Protein AF-A0A8T4XQJ6-F1 (afdb_monomer_lite)

Sequence (71 aa):
MGIAIAGLVWIIGTSVYSGSMEITIGFPELGSNTFLITLPEALWIGLAFIAFFSMAILGLKLDPTIGWTVL

Foldseek 3Di:
DLLVVLVCLLCCCQPPVAAWDWDWDDDPVVDIDIDIDGDHSVVSNVVSVVSSVVQLVCLCVVDVPCSVVSD

Radius of gyration: 17.81 Å; chains: 1; bounding box: 34×24×50 Å

Structure (mmCIF, N/CA/C/O backbone):
data_AF-A0A8T4XQJ6-F1
#
_entry.id   AF-A0A8T4XQJ6-F1
#
loop_
_atom_site.group_PDB
_atom_site.id
_atom_site.type_symbol
_atom_site.label_atom_id
_atom_site.label_alt_id
_atom_site.label_comp_id
_atom_site.label_asym_id
_atom_site.label_entity_id
_atom_site.label_seq_id
_atom_site.pdbx_PDB_ins_code
_atom_site.Cartn_x
_atom_site.Cartn_y
_atom_site.Cartn_z
_atom_site.occupancy
_atom_site.B_iso_or_equiv
_atom_site.auth_seq_id
_atom_site.auth_comp_id
_atom_site.auth_asym_id
_atom_site.auth_atom_id
_atom_site.pdbx_PDB_model_num
ATOM 1 N N . MET A 1 1 ? -16.243 0.583 6.778 1.00 81.25 1 MET A N 1
ATOM 2 C CA . MET A 1 1 ? -15.938 1.079 5.408 1.00 81.25 1 MET A CA 1
ATOM 3 C C . MET A 1 1 ? -14.445 1.049 5.077 1.00 81.25 1 MET A C 1
ATOM 5 O O . MET A 1 1 ? -14.101 0.867 3.912 1.00 81.25 1 MET A O 1
ATOM 9 N N . GLY A 1 2 ? -13.559 1.204 6.058 1.00 84.94 2 GLY A N 1
ATOM 10 C CA . GLY A 1 2 ? -12.114 1.192 5.887 1.00 84.94 2 GLY A CA 1
ATOM 11 C C . GLY A 1 2 ? -11.577 -0.139 5.371 1.00 84.94 2 GLY A C 1
ATOM 12 O O . GLY A 1 2 ? -10.722 -0.126 4.494 1.00 84.94 2 GLY A O 1
ATOM 13 N N . ILE A 1 3 ? -12.134 -1.272 5.809 1.00 88.56 3 ILE A N 1
ATOM 14 C CA . ILE A 1 3 ? -11.840 -2.610 5.273 1.00 88.56 3 ILE A CA 1
ATOM 15 C C . ILE A 1 3 ? -12.184 -2.672 3.785 1.00 88.56 3 ILE A C 1
ATOM 17 O O . ILE A 1 3 ? -11.404 -3.197 3.000 1.00 88.56 3 ILE A O 1
ATOM 21 N N . ALA A 1 4 ? -13.330 -2.117 3.378 1.00 91.25 4 ALA A N 1
ATOM 22 C CA . ALA A 1 4 ? -13.747 -2.130 1.979 1.00 91.25 4 ALA A CA 1
ATOM 23 C C . ALA A 1 4 ? -12.801 -1.291 1.109 1.00 91.25 4 ALA A C 1
ATOM 25 O O . ALA A 1 4 ? -12.357 -1.751 0.063 1.00 91.25 4 ALA A O 1
ATOM 26 N N . ILE A 1 5 ? -12.435 -0.090 1.566 1.00 91.31 5 ILE A N 1
ATOM 27 C CA . ILE A 1 5 ? -11.490 0.782 0.857 1.00 91.31 5 ILE A CA 1
ATOM 28 C C . ILE A 1 5 ? -10.091 0.149 0.812 1.00 91.31 5 ILE A C 1
ATOM 30 O O . ILE A 1 5 ? -9.486 0.097 -0.254 1.00 91.31 5 ILE A O 1
ATOM 34 N N . ALA A 1 6 ? -9.586 -0.383 1.926 1.00 93.44 6 ALA A N 1
ATOM 35 C CA . ALA A 1 6 ? -8.293 -1.066 1.972 1.00 93.44 6 ALA A CA 1
ATOM 36 C C . ALA A 1 6 ? -8.275 -2.320 1.082 1.00 93.44 6 ALA A C 1
ATOM 38 O O . ALA A 1 6 ? -7.312 -2.548 0.352 1.00 93.44 6 ALA A O 1
ATOM 39 N N . GLY A 1 7 ? -9.364 -3.090 1.080 1.00 93.25 7 GLY A N 1
ATOM 40 C CA . GLY A 1 7 ? -9.555 -4.230 0.189 1.00 93.25 7 GLY A CA 1
ATOM 41 C C . GLY A 1 7 ? -9.548 -3.821 -1.282 1.00 93.25 7 GLY A C 1
ATOM 42 O O . GLY A 1 7 ? -8.871 -4.459 -2.081 1.00 93.25 7 GLY A O 1
ATOM 43 N N . LEU A 1 8 ? -10.220 -2.722 -1.641 1.00 95.44 8 LEU A N 1
ATOM 44 C CA . LEU A 1 8 ? -10.185 -2.177 -3.001 1.00 95.44 8 LEU A CA 1
ATOM 45 C C . LEU A 1 8 ? -8.776 -1.735 -3.405 1.00 95.44 8 LEU A C 1
ATOM 47 O O . LEU A 1 8 ? -8.343 -2.062 -4.506 1.00 95.44 8 LEU A O 1
ATOM 51 N N . VAL A 1 9 ? -8.043 -1.050 -2.521 1.00 95.00 9 VAL A N 1
ATOM 52 C CA . VAL A 1 9 ? -6.648 -0.650 -2.773 1.00 95.00 9 VAL A CA 1
ATOM 53 C C . VAL A 1 9 ? -5.776 -1.872 -3.052 1.00 95.00 9 VAL A C 1
ATOM 55 O O . VAL A 1 9 ? -5.008 -1.870 -4.012 1.00 95.00 9 VAL A O 1
ATOM 58 N N . TRP A 1 10 ? -5.916 -2.932 -2.255 1.00 95.62 10 TRP A N 1
ATOM 59 C CA . TRP A 1 10 ? -5.143 -4.153 -2.451 1.00 95.62 10 TRP A CA 1
ATOM 60 C C . TRP A 1 10 ? -5.523 -4.881 -3.747 1.00 95.62 10 TRP A C 1
ATOM 62 O O . TRP A 1 10 ? -4.641 -5.192 -4.549 1.00 95.62 10 TRP A O 1
ATOM 72 N N . ILE A 1 11 ? -6.818 -5.116 -3.980 1.00 96.12 11 ILE A N 1
ATOM 73 C CA . ILE A 1 11 ? -7.315 -5.856 -5.149 1.00 96.12 11 ILE A CA 1
ATOM 74 C C . ILE A 1 11 ? -6.960 -5.118 -6.435 1.00 96.12 11 ILE A C 1
ATOM 76 O O . ILE A 1 11 ? -6.383 -5.712 -7.340 1.00 96.12 11 ILE A O 1
ATOM 80 N N . ILE A 1 12 ? -7.271 -3.825 -6.529 1.00 95.31 12 ILE A N 1
ATOM 81 C CA . ILE A 1 12 ? -7.003 -3.040 -7.738 1.00 95.31 12 ILE A CA 1
ATOM 82 C C . ILE A 1 12 ? -5.493 -2.896 -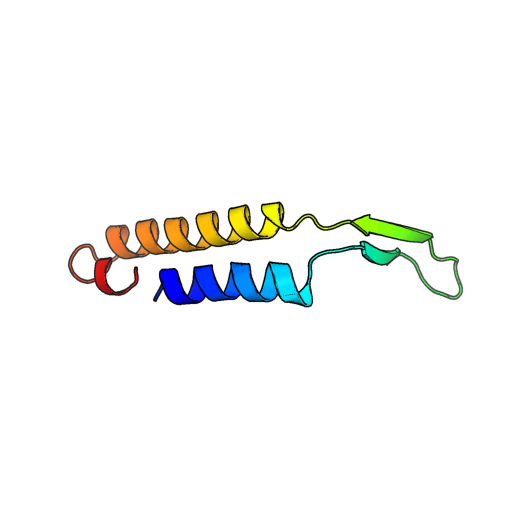7.940 1.00 95.31 12 ILE A C 1
ATOM 84 O O . ILE A 1 12 ? -5.004 -3.101 -9.047 1.00 95.31 12 ILE A O 1
ATOM 88 N N . GLY A 1 13 ? -4.747 -2.602 -6.873 1.00 93.62 13 GLY A N 1
ATOM 89 C CA . GLY A 1 13 ? -3.295 -2.485 -6.929 1.00 93.62 13 GLY A CA 1
ATOM 90 C C . GLY A 1 13 ? -2.635 -3.738 -7.504 1.00 93.62 13 GLY A C 1
ATOM 91 O O . GLY A 1 13 ? -1.894 -3.657 -8.478 1.00 93.62 13 GLY A O 1
ATOM 92 N N . THR A 1 14 ? -2.967 -4.906 -6.956 1.00 94.62 14 THR A N 1
ATOM 93 C CA . THR A 1 14 ? -2.367 -6.183 -7.380 1.00 94.62 14 THR A CA 1
ATOM 94 C C . THR A 1 14 ? -2.862 -6.678 -8.734 1.00 94.62 14 THR A C 1
ATOM 96 O O . THR A 1 14 ? -2.072 -7.208 -9.506 1.00 94.62 14 THR A O 1
ATOM 99 N N . SER A 1 15 ? -4.144 -6.503 -9.060 1.00 93.44 15 SER A N 1
ATOM 100 C CA . SER A 1 15 ? -4.701 -7.023 -10.319 1.00 93.44 15 SER A CA 1
ATOM 101 C C . SER A 1 15 ? -4.449 -6.126 -11.530 1.00 93.44 15 SER A C 1
ATOM 103 O O . SER A 1 15 ? -4.375 -6.633 -12.647 1.00 93.44 15 SER A O 1
ATOM 105 N N . VAL A 1 16 ? -4.333 -4.810 -11.328 1.00 92.81 16 VAL A N 1
ATOM 106 C CA . VAL A 1 16 ? -4.263 -3.832 -12.427 1.00 92.81 16 VAL A CA 1
ATOM 107 C C . VAL A 1 16 ? -2.905 -3.142 -12.502 1.00 92.81 16 VAL A C 1
ATOM 109 O O . VAL A 1 16 ? -2.438 -2.846 -13.599 1.00 92.81 16 VAL A O 1
ATOM 112 N N . TYR A 1 17 ? -2.270 -2.871 -11.361 1.00 90.94 17 TYR A N 1
ATOM 113 C CA . TYR A 1 17 ? -1.094 -1.997 -11.297 1.00 90.94 17 TYR A CA 1
ATOM 114 C C . TYR A 1 17 ? 0.206 -2.710 -10.900 1.00 90.94 17 TYR A C 1
ATOM 116 O O . TYR A 1 17 ? 1.252 -2.065 -10.832 1.00 90.94 17 TYR A O 1
ATOM 124 N N . SER A 1 18 ? 0.180 -4.018 -10.639 1.00 94.25 18 SER A N 1
ATOM 125 C CA . SER A 1 18 ? 1.390 -4.809 -10.400 1.00 94.25 18 SER A CA 1
ATOM 126 C C . SER A 1 18 ? 2.022 -5.306 -11.696 1.00 94.25 18 SER A C 1
ATOM 128 O O . SER A 1 18 ? 1.343 -5.573 -12.685 1.00 94.25 18 SER A O 1
ATOM 130 N N . GLY A 1 19 ? 3.344 -5.469 -11.663 1.00 92.44 19 GLY A N 1
ATOM 131 C CA . GLY A 1 19 ? 4.137 -5.915 -12.807 1.00 92.44 19 GLY A CA 1
ATOM 132 C C . GLY A 1 19 ? 5.032 -4.816 -13.370 1.00 92.44 19 GLY A C 1
ATOM 133 O O . GLY A 1 19 ? 5.355 -3.843 -12.687 1.00 92.44 19 GLY A O 1
ATOM 134 N N . SER A 1 20 ? 5.497 -5.016 -14.601 1.00 91.50 20 SER A N 1
ATOM 135 C CA . SER A 1 20 ? 6.403 -4.086 -15.272 1.00 91.50 20 SER A CA 1
ATOM 136 C C . SER A 1 20 ? 5.629 -2.939 -15.912 1.00 91.50 20 SER A C 1
ATOM 138 O O . SER A 1 20 ? 4.758 -3.156 -16.750 1.00 91.50 20 SER A O 1
ATOM 140 N N . MET A 1 21 ? 5.977 -1.718 -15.521 1.00 89.81 21 MET A N 1
ATOM 141 C CA . MET A 1 21 ? 5.474 -0.478 -16.091 1.00 89.81 21 MET A CA 1
ATOM 142 C C . MET A 1 21 ? 6.602 0.264 -16.807 1.00 89.81 21 MET A C 1
ATOM 144 O O . MET A 1 21 ? 7.733 0.334 -16.319 1.00 89.81 21 MET A O 1
ATOM 148 N N . GLU A 1 22 ? 6.276 0.854 -17.951 1.00 91.25 22 GLU A N 1
ATOM 149 C CA . GLU A 1 22 ? 7.176 1.752 -18.664 1.00 91.25 22 GLU A CA 1
ATOM 150 C C . GLU A 1 22 ? 6.831 3.198 -18.324 1.00 91.25 22 GLU A C 1
ATOM 152 O O . GLU A 1 22 ? 5.696 3.649 -18.490 1.00 91.25 22 GLU A O 1
ATOM 157 N N . ILE A 1 23 ? 7.824 3.937 -17.841 1.00 89.06 23 ILE A N 1
ATOM 158 C CA . ILE A 1 23 ? 7.723 5.367 -17.585 1.00 89.06 23 ILE A CA 1
ATOM 159 C C . ILE A 1 23 ? 8.597 6.075 -18.603 1.00 89.06 23 ILE A C 1
ATOM 161 O O . ILE A 1 23 ? 9.821 5.962 -18.570 1.00 89.06 23 ILE A O 1
ATOM 165 N N . THR A 1 24 ? 7.964 6.830 -19.493 1.00 90.62 24 THR A N 1
ATOM 166 C CA . THR A 1 24 ? 8.673 7.672 -20.456 1.00 90.62 24 THR A CA 1
ATOM 167 C C . THR A 1 24 ? 8.672 9.110 -19.958 1.00 90.62 24 THR A C 1
ATOM 169 O O . THR A 1 24 ? 7.614 9.700 -19.747 1.00 90.62 24 THR A O 1
ATOM 172 N N . ILE A 1 25 ? 9.864 9.668 -19.752 1.00 89.06 25 ILE A N 1
ATOM 173 C CA . ILE A 1 25 ? 10.068 11.047 -19.303 1.00 89.06 25 ILE A CA 1
ATOM 174 C C . ILE A 1 25 ? 10.796 11.808 -20.408 1.00 89.06 25 ILE A C 1
ATOM 176 O O . ILE A 1 25 ? 11.910 11.449 -20.795 1.00 89.06 25 ILE A O 1
ATOM 180 N N . GLY A 1 26 ? 10.170 12.873 -20.902 1.00 86.69 26 GLY A N 1
ATOM 181 C CA . GLY A 1 26 ? 10.720 13.753 -21.931 1.00 86.69 26 GLY A CA 1
ATOM 182 C C . GLY A 1 26 ? 9.687 14.118 -22.991 1.00 86.69 26 GLY A C 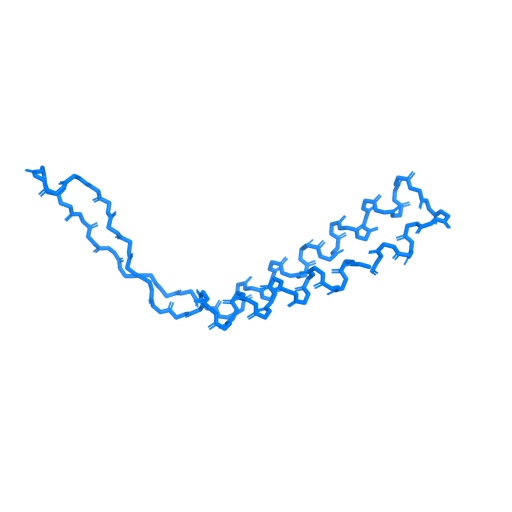1
ATOM 183 O O . GLY A 1 26 ? 8.562 13.619 -22.978 1.00 86.69 26 GLY A O 1
ATOM 184 N N . PHE A 1 27 ? 10.075 15.005 -23.906 1.00 82.12 27 PHE A N 1
ATOM 185 C CA . PHE A 1 27 ? 9.243 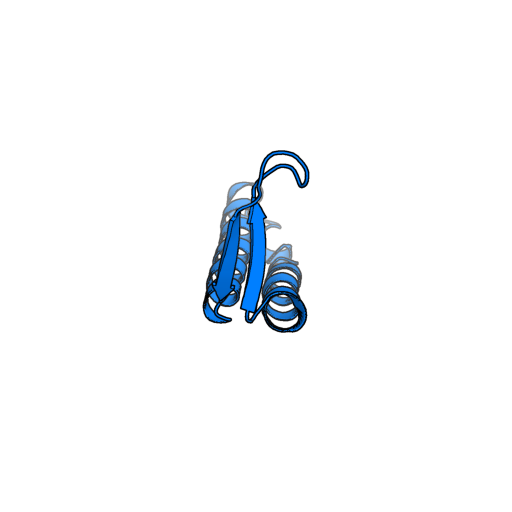15.373 -25.048 1.00 82.12 27 PHE A CA 1
ATOM 186 C C . PHE A 1 27 ? 9.662 14.542 -26.265 1.00 82.12 27 PHE A C 1
ATOM 188 O O . PHE A 1 27 ? 10.862 14.464 -26.532 1.00 82.12 27 PHE A O 1
ATOM 195 N N . PRO A 1 28 ? 8.716 13.971 -27.036 1.00 75.25 28 PRO A N 1
ATOM 196 C CA . PRO A 1 28 ? 9.036 13.110 -28.178 1.00 75.25 28 PRO A CA 1
ATOM 197 C C . PRO A 1 28 ? 10.017 13.736 -29.180 1.00 75.25 28 PRO A C 1
ATOM 199 O O . PRO A 1 28 ? 10.857 13.039 -29.736 1.00 75.25 28 PRO A O 1
ATOM 202 N N . GLU A 1 29 ? 9.951 15.057 -29.371 1.00 77.56 29 GLU A N 1
ATOM 203 C CA . GLU A 1 29 ? 10.788 15.786 -30.335 1.00 77.56 29 GLU A CA 1
ATOM 204 C C . GLU A 1 29 ? 12.149 16.245 -29.780 1.00 77.56 29 GLU A C 1
ATOM 206 O O . GLU A 1 29 ? 13.047 16.564 -30.553 1.00 77.56 29 GLU A O 1
ATOM 211 N N . LEU A 1 30 ? 12.329 16.269 -28.453 1.00 79.94 30 LEU A N 1
ATOM 212 C CA . LEU A 1 30 ? 13.568 16.719 -27.789 1.00 79.94 30 LEU A CA 1
ATOM 213 C C . LEU A 1 30 ? 14.387 15.555 -27.206 1.00 79.94 30 LEU A C 1
ATOM 215 O O . LEU A 1 30 ? 15.440 15.774 -26.608 1.00 79.94 30 LEU A O 1
ATOM 219 N N . GLY A 1 31 ? 13.901 14.325 -27.388 1.00 76.25 31 GLY A N 1
ATOM 220 C CA . GLY A 1 31 ? 14.424 13.116 -26.768 1.00 76.25 31 GLY A CA 1
ATOM 221 C C . GLY A 1 31 ? 13.643 12.737 -25.509 1.00 76.25 31 GLY A C 1
ATOM 222 O O . GLY A 1 31 ? 13.301 13.577 -24.672 1.00 76.25 31 GLY A O 1
ATOM 223 N N . SER A 1 32 ? 13.371 11.441 -25.368 1.00 88.12 32 SER A N 1
ATOM 224 C CA . SER A 1 32 ? 12.710 10.863 -24.201 1.00 88.12 32 SER A CA 1
ATOM 225 C C . SER A 1 32 ? 13.524 9.706 -23.640 1.00 88.12 32 SER A C 1
ATOM 227 O O . SER A 1 32 ? 14.039 8.886 -24.397 1.00 88.12 32 SER A O 1
ATOM 229 N N . ASN A 1 33 ? 13.593 9.615 -22.314 1.00 86.94 33 ASN A N 1
ATOM 230 C CA . ASN A 1 33 ? 14.150 8.462 -21.622 1.00 86.94 33 ASN A CA 1
ATOM 231 C C . ASN A 1 33 ? 13.011 7.561 -21.153 1.00 86.94 33 ASN A C 1
ATOM 233 O O . ASN A 1 33 ? 12.107 8.019 -20.451 1.00 86.94 33 ASN A O 1
ATOM 237 N N . THR A 1 34 ? 13.077 6.285 -21.520 1.00 89.19 34 THR A N 1
ATOM 238 C CA . THR A 1 34 ? 12.130 5.267 -21.068 1.00 89.19 34 THR A CA 1
ATOM 239 C C . THR A 1 34 ? 12.781 4.429 -19.979 1.00 89.19 34 THR A C 1
ATOM 241 O O . THR A 1 34 ? 13.855 3.859 -20.167 1.00 89.19 34 THR A O 1
ATOM 244 N N . PHE A 1 35 ? 12.126 4.368 -18.826 1.00 89.62 35 PHE A N 1
ATOM 245 C CA . PHE A 1 35 ? 12.523 3.565 -17.681 1.00 89.62 35 PHE A CA 1
ATOM 246 C C . PHE A 1 35 ? 11.524 2.436 -17.494 1.00 89.62 35 PHE A C 1
ATOM 248 O O . PHE A 1 35 ? 10.317 2.652 -17.579 1.00 89.62 35 PHE A O 1
ATOM 255 N N . LEU A 1 36 ? 12.027 1.247 -17.186 1.00 92.06 36 LEU A N 1
ATOM 256 C CA . LEU A 1 36 ? 11.196 0.107 -16.836 1.00 92.06 36 LEU A CA 1
ATOM 257 C C . LEU A 1 36 ? 11.249 -0.070 -15.321 1.00 92.06 36 LEU A C 1
ATOM 259 O O . LEU A 1 36 ? 12.319 -0.268 -14.744 1.00 92.06 36 LEU A O 1
ATOM 263 N N . ILE A 1 37 ? 10.096 0.056 -14.674 1.00 92.25 37 ILE A N 1
ATOM 264 C CA . ILE A 1 37 ? 9.946 -0.113 -13.230 1.00 92.25 37 ILE A CA 1
ATOM 265 C C . ILE A 1 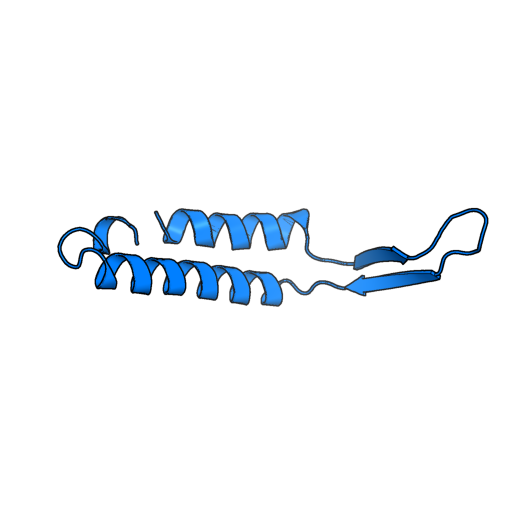37 ? 9.049 -1.318 -13.001 1.00 92.25 37 ILE A C 1
ATOM 267 O O . ILE A 1 37 ? 8.029 -1.469 -13.661 1.00 92.25 37 ILE A O 1
ATOM 271 N N . THR A 1 38 ? 9.408 -2.175 -12.055 1.00 92.38 38 THR A N 1
ATOM 272 C CA . THR A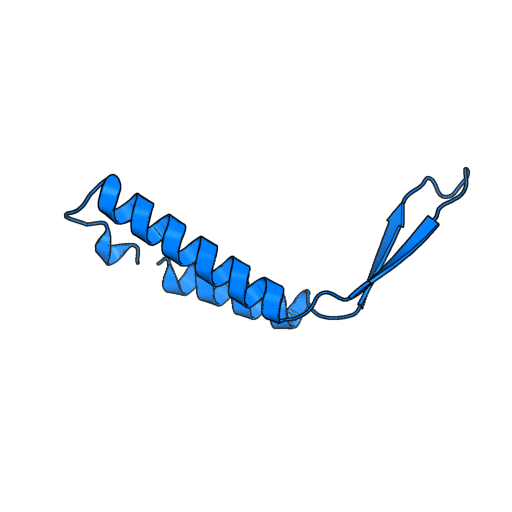 1 38 ? 8.542 -3.281 -11.646 1.00 92.38 38 THR A CA 1
ATOM 273 C C . THR A 1 38 ? 7.896 -2.932 -10.317 1.00 92.38 38 THR A C 1
ATOM 275 O O . THR A 1 38 ? 8.597 -2.705 -9.330 1.00 92.38 38 THR A O 1
ATOM 278 N N . LEU A 1 39 ? 6.565 -2.891 -10.288 1.00 93.56 39 LEU A N 1
ATOM 279 C CA . LEU A 1 39 ? 5.784 -2.653 -9.080 1.00 93.56 39 LEU A CA 1
ATOM 280 C C . LEU A 1 39 ? 5.452 -3.988 -8.398 1.00 93.56 39 LEU A C 1
ATOM 282 O O . LEU A 1 39 ? 4.646 -4.763 -8.928 1.00 93.56 39 LEU A O 1
ATOM 286 N N . PRO A 1 40 ? 6.055 -4.283 -7.229 1.00 94.06 40 PRO A N 1
ATOM 287 C CA . PRO A 1 40 ? 5.789 -5.519 -6.511 1.00 94.06 40 PRO A CA 1
ATOM 288 C C . PRO A 1 40 ? 4.417 -5.470 -5.836 1.00 94.06 40 PRO A C 1
ATOM 290 O O . PRO A 1 40 ? 4.014 -4.445 -5.292 1.00 94.06 40 PRO A O 1
ATOM 293 N N . GLU A 1 41 ? 3.730 -6.609 -5.779 1.00 92.56 41 GLU A N 1
ATOM 294 C CA . GLU A 1 41 ? 2.425 -6.734 -5.109 1.00 92.56 41 GLU A CA 1
ATOM 295 C C . GLU A 1 41 ? 2.454 -6.305 -3.633 1.00 92.56 41 GLU A C 1
ATOM 297 O O . GLU A 1 41 ? 1.491 -5.733 -3.119 1.00 92.56 41 GLU A O 1
ATOM 302 N N . ALA A 1 42 ? 3.591 -6.516 -2.961 1.00 92.94 42 ALA A N 1
ATOM 303 C CA . ALA A 1 42 ? 3.802 -6.131 -1.567 1.00 92.94 42 ALA A CA 1
ATOM 304 C C . ALA A 1 42 ? 3.613 -4.622 -1.312 1.00 92.94 42 ALA A C 1
ATOM 306 O O . ALA A 1 42 ? 3.219 -4.234 -0.210 1.00 92.94 42 ALA A O 1
ATOM 307 N N . LEU A 1 43 ? 3.843 -3.771 -2.320 1.00 95.19 43 LEU A N 1
ATOM 308 C CA . LEU A 1 43 ? 3.618 -2.328 -2.217 1.00 95.19 43 LEU A CA 1
ATOM 309 C C . LEU A 1 43 ? 2.141 -2.016 -1.928 1.00 95.19 43 LEU A C 1
ATOM 311 O O . LEU A 1 43 ? 1.836 -1.195 -1.063 1.00 95.19 43 LEU A O 1
ATOM 315 N N . TRP A 1 44 ? 1.221 -2.722 -2.584 1.00 95.62 44 TRP A N 1
ATOM 316 C CA . TRP A 1 44 ? -0.219 -2.518 -2.417 1.00 95.62 44 TRP A CA 1
ATOM 317 C C . TRP A 1 44 ? -0.728 -3.016 -1.072 1.00 95.62 44 TRP A C 1
ATOM 319 O O . TRP A 1 44 ? -1.606 -2.386 -0.486 1.00 95.62 44 TRP A O 1
ATOM 329 N N . ILE A 1 45 ? -0.141 -4.094 -0.546 1.00 93.75 45 ILE A N 1
ATOM 330 C CA . ILE A 1 45 ? -0.427 -4.577 0.812 1.00 93.75 45 ILE A CA 1
ATOM 331 C C . ILE A 1 45 ? -0.061 -3.493 1.832 1.00 93.75 45 ILE A C 1
ATOM 333 O O . ILE A 1 45 ? -0.862 -3.172 2.711 1.00 93.75 45 ILE A O 1
ATOM 337 N N . GLY A 1 46 ? 1.118 -2.881 1.682 1.00 95.06 46 GLY A N 1
ATOM 338 C CA . GLY A 1 46 ? 1.549 -1.771 2.530 1.00 95.06 46 GLY A CA 1
ATOM 339 C C . GLY A 1 46 ? 0.593 -0.577 2.462 1.00 95.06 46 GLY A C 1
ATOM 340 O O . GLY A 1 46 ? 0.169 -0.065 3.498 1.00 95.06 46 GLY A O 1
ATOM 341 N N . LEU A 1 47 ? 0.192 -0.165 1.256 1.00 95.19 47 LEU A N 1
ATOM 342 C CA . LEU A 1 47 ? -0.745 0.946 1.062 1.00 95.19 47 LEU A CA 1
ATOM 343 C C . LEU A 1 47 ? -2.142 0.655 1.626 1.00 95.19 47 LEU A C 1
ATOM 345 O O . LEU A 1 47 ? -2.731 1.527 2.265 1.00 95.19 47 LEU A O 1
ATOM 349 N N . ALA A 1 48 ? -2.659 -0.561 1.447 1.00 94.81 48 ALA A N 1
ATOM 350 C CA . ALA A 1 48 ? -3.936 -0.983 2.016 1.00 94.81 48 ALA A CA 1
ATOM 351 C C . ALA A 1 48 ? -3.907 -0.947 3.551 1.00 94.81 48 ALA A C 1
ATOM 353 O O . ALA A 1 48 ? -4.842 -0.445 4.179 1.00 94.81 48 ALA A O 1
ATOM 354 N N . PHE A 1 49 ? -2.807 -1.406 4.155 1.00 94.69 49 PHE A N 1
ATOM 355 C CA . PHE A 1 49 ? -2.606 -1.342 5.599 1.00 94.69 49 PHE A CA 1
ATOM 356 C C . PHE A 1 49 ? -2.582 0.112 6.087 1.00 94.69 49 PHE A C 1
ATOM 358 O O . PHE A 1 49 ? -3.336 0.476 6.988 1.00 94.69 49 PHE A O 1
ATOM 365 N N . ILE A 1 50 ? -1.793 0.978 5.445 1.00 95.19 50 ILE A N 1
ATOM 366 C CA . ILE A 1 50 ? -1.730 2.406 5.786 1.00 95.19 50 ILE A CA 1
ATOM 367 C C . ILE A 1 50 ? -3.115 3.054 5.676 1.00 95.19 50 ILE A C 1
ATOM 369 O O . ILE A 1 50 ? -3.517 3.782 6.586 1.00 95.19 50 ILE A O 1
ATOM 373 N N . ALA A 1 51 ? -3.870 2.772 4.612 1.00 92.19 51 ALA A N 1
ATOM 374 C CA . ALA A 1 51 ? -5.209 3.317 4.414 1.00 92.19 51 ALA A CA 1
ATOM 375 C C . ALA A 1 51 ? -6.171 2.887 5.533 1.00 92.19 51 ALA A C 1
ATOM 377 O O . ALA A 1 51 ? -6.844 3.735 6.125 1.00 92.19 51 ALA A O 1
ATOM 378 N N . PHE A 1 52 ? -6.196 1.593 5.866 1.00 93.50 52 PHE A N 1
ATOM 379 C CA . PHE A 1 52 ? -7.030 1.063 6.941 1.00 93.50 52 PHE A CA 1
ATOM 380 C C . PHE A 1 52 ? -6.703 1.715 8.288 1.00 93.50 52 PHE A C 1
ATOM 382 O O . PHE A 1 52 ? -7.593 2.253 8.945 1.00 93.50 52 PHE A O 1
ATOM 389 N N . PHE A 1 53 ? -5.425 1.735 8.678 1.00 92.81 53 PHE A N 1
ATOM 390 C CA . PHE A 1 53 ? -5.010 2.307 9.960 1.00 92.81 53 PHE A CA 1
ATOM 391 C C . PHE A 1 53 ? -5.238 3.815 10.030 1.00 92.81 53 PHE A C 1
ATOM 393 O O . PHE A 1 53 ? -5.633 4.323 11.077 1.00 92.81 53 PHE A O 1
ATOM 400 N N . SER A 1 54 ? -5.052 4.536 8.926 1.00 91.38 54 SER A N 1
ATOM 401 C CA . SER A 1 54 ? -5.333 5.973 8.873 1.00 91.38 54 SER A CA 1
ATOM 402 C C . SER A 1 54 ? -6.813 6.252 9.133 1.00 91.38 54 SER A C 1
ATOM 404 O O . SER A 1 54 ? -7.140 7.103 9.958 1.00 91.38 54 SER A O 1
ATOM 406 N N . MET A 1 55 ? -7.714 5.495 8.501 1.00 88.94 55 MET A N 1
ATOM 407 C CA . MET A 1 55 ? -9.156 5.618 8.742 1.00 88.94 55 MET A CA 1
ATOM 408 C C . MET A 1 55 ? -9.553 5.172 10.148 1.00 88.94 55 MET A C 1
ATOM 410 O O . MET A 1 55 ? -10.360 5.846 10.779 1.00 88.94 55 MET A O 1
ATOM 414 N N . ALA A 1 56 ? -8.957 4.096 10.665 1.00 89.25 56 ALA A N 1
ATOM 415 C CA . ALA A 1 56 ? -9.165 3.638 12.036 1.00 89.25 56 ALA A CA 1
ATOM 416 C C . ALA A 1 56 ? -8.808 4.729 13.055 1.00 89.25 56 ALA A C 1
ATOM 418 O O . ALA A 1 56 ? -9.607 5.070 13.926 1.00 89.25 56 ALA A O 1
ATOM 419 N N . ILE A 1 57 ? -7.613 5.311 12.918 1.00 90.31 57 ILE A N 1
ATOM 420 C CA . ILE A 1 57 ? -7.109 6.353 13.814 1.00 90.31 57 ILE A CA 1
ATOM 421 C C . ILE A 1 57 ? -7.975 7.608 13.708 1.00 90.31 57 ILE A C 1
ATOM 423 O O . ILE A 1 57 ? -8.335 8.179 14.735 1.00 90.31 57 ILE A O 1
ATOM 427 N N . LEU A 1 58 ? -8.314 8.046 12.494 1.00 88.94 58 LEU A N 1
ATOM 428 C CA . LEU A 1 58 ? -9.137 9.238 12.293 1.00 88.94 58 LEU A CA 1
ATOM 429 C C . LEU A 1 58 ? -10.565 9.038 12.803 1.00 88.94 58 LEU A C 1
ATOM 431 O O . LEU A 1 58 ? -11.072 9.909 13.503 1.00 88.94 58 LEU A O 1
ATOM 435 N N . GLY A 1 59 ? -11.184 7.892 12.516 1.00 87.69 59 GLY A N 1
ATOM 436 C CA . GLY A 1 59 ? -12.528 7.560 12.982 1.00 87.69 59 GLY A CA 1
ATOM 437 C C . GLY A 1 59 ? -12.607 7.555 14.505 1.00 87.69 59 GLY A C 1
ATOM 438 O O . GLY A 1 59 ? -13.451 8.238 15.072 1.00 87.69 59 GLY A O 1
ATOM 439 N N . LEU A 1 60 ? -11.675 6.866 15.170 1.00 88.38 60 LEU A N 1
ATOM 440 C CA . LEU A 1 60 ? -11.634 6.799 16.634 1.00 88.38 60 LEU A CA 1
ATOM 441 C C . LEU A 1 60 ? -11.257 8.134 17.293 1.00 88.38 60 LEU A C 1
ATOM 443 O O . LEU A 1 60 ? -11.683 8.383 18.416 1.00 88.38 60 LEU A O 1
ATOM 447 N N . LYS A 1 61 ? -10.457 8.987 16.638 1.00 89.94 61 LYS A N 1
ATOM 448 C CA . LYS A 1 61 ? -10.083 10.305 17.182 1.00 89.94 61 LYS A CA 1
ATOM 449 C C . LYS A 1 61 ? -11.170 11.362 17.015 1.00 89.94 61 LYS A C 1
ATOM 451 O O . LYS A 1 61 ? -11.310 12.200 17.899 1.00 89.94 61 LYS A O 1
ATOM 456 N N . LEU A 1 62 ? -11.865 11.374 15.879 1.00 88.75 62 LEU A N 1
ATOM 457 C CA . LEU A 1 62 ? -12.872 12.392 15.572 1.00 88.75 62 LEU A CA 1
ATOM 458 C C . LEU A 1 62 ? -14.197 12.101 16.274 1.00 88.75 62 LEU A C 1
ATOM 460 O O . LEU A 1 62 ? -14.784 13.010 16.852 1.00 88.75 62 LEU A O 1
ATOM 464 N N . ASP A 1 63 ? -14.643 10.845 16.250 1.00 85.69 63 ASP A N 1
ATOM 465 C CA . ASP A 1 63 ? -15.832 10.413 16.976 1.00 85.69 63 ASP A CA 1
ATOM 466 C C . ASP A 1 63 ? -15.625 8.994 17.515 1.00 85.69 63 ASP A C 1
ATOM 468 O O . ASP A 1 63 ? -15.909 8.010 16.823 1.00 85.69 63 ASP A O 1
ATOM 472 N N . PRO A 1 64 ? -15.157 8.859 18.765 1.00 81.75 64 PRO A N 1
ATOM 473 C CA . PRO A 1 64 ? -14.951 7.560 19.380 1.00 81.75 64 PRO A CA 1
ATOM 474 C C . PRO A 1 64 ? -16.224 6.712 19.423 1.00 81.75 64 PRO A C 1
ATOM 476 O O . PRO A 1 64 ? -16.099 5.502 19.439 1.00 81.75 64 PRO A O 1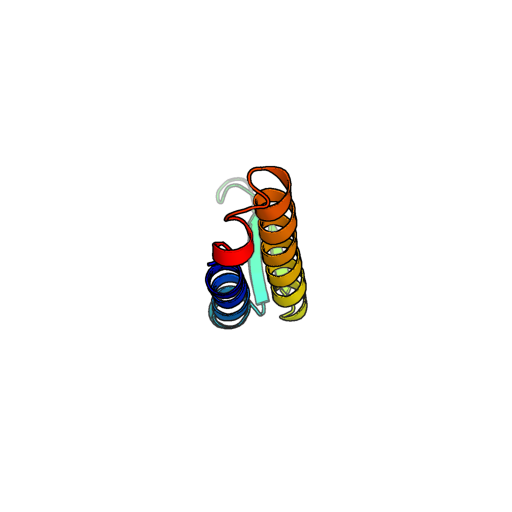
ATOM 479 N N . THR A 1 65 ? -17.421 7.308 19.422 1.00 84.94 65 THR A N 1
ATOM 480 C CA . THR A 1 65 ? -18.718 6.629 19.621 1.00 84.94 65 THR A CA 1
ATOM 481 C C . THR A 1 65 ? -19.275 5.992 18.350 1.00 84.94 65 THR A C 1
ATOM 483 O O . THR A 1 65 ? -20.164 5.145 18.406 1.00 84.94 65 THR A O 1
ATOM 486 N N . ILE A 1 66 ? -18.812 6.438 17.184 1.00 80.44 66 ILE A N 1
ATOM 487 C CA . ILE A 1 66 ? -19.289 5.955 15.879 1.00 80.44 66 ILE A CA 1
ATOM 488 C C . ILE A 1 66 ? -18.113 5.502 15.005 1.00 80.44 66 ILE A C 1
ATOM 490 O O . ILE A 1 66 ? -18.306 4.732 14.066 1.00 80.44 66 ILE A O 1
ATOM 494 N N . GLY A 1 67 ? -16.879 5.889 15.333 1.00 75.38 67 GLY A N 1
ATOM 495 C CA . GLY A 1 67 ? -15.674 5.621 14.550 1.00 75.38 67 GLY A CA 1
ATOM 496 C C . GLY A 1 67 ? -15.430 4.145 14.238 1.00 75.38 67 GLY A C 1
ATOM 497 O O . GLY A 1 67 ? -14.910 3.826 13.171 1.00 75.38 67 GLY A O 1
ATOM 498 N N . TRP A 1 68 ? -15.886 3.225 15.092 1.00 74.94 68 TRP A N 1
ATOM 499 C CA . TRP A 1 68 ? -15.829 1.783 14.824 1.00 74.94 68 TRP A CA 1
ATOM 500 C C . TRP A 1 68 ? -16.716 1.319 13.665 1.00 74.94 68 TRP A C 1
ATOM 502 O O . TRP A 1 68 ? -16.438 0.284 13.073 1.00 74.94 68 TRP A O 1
ATOM 512 N N . THR A 1 69 ? -17.762 2.065 13.304 1.00 79.50 69 THR A N 1
ATOM 513 C CA . THR A 1 69 ? -18.602 1.756 12.130 1.00 79.50 69 THR A CA 1
ATOM 514 C C . THR A 1 69 ? -17.899 2.097 10.813 1.00 79.50 69 THR A C 1
ATOM 516 O O . THR A 1 69 ? -18.211 1.540 9.758 1.00 79.50 69 THR A O 1
ATOM 519 N N . VAL A 1 70 ? -16.924 3.010 10.873 1.00 74.88 70 VAL A N 1
ATOM 520 C CA . VAL A 1 70 ? -16.134 3.446 9.721 1.00 74.88 70 VAL A CA 1
ATOM 521 C C . VAL A 1 70 ? -15.012 2.457 9.422 1.00 74.88 70 VAL A C 1
ATOM 523 O O . VAL A 1 70 ? -14.612 2.389 8.261 1.00 74.88 70 VAL A O 1
ATOM 526 N N . LEU A 1 71 ? -14.581 1.637 10.391 1.00 77.44 71 LEU A N 1
ATOM 527 C CA . LEU A 1 71 ? -13.616 0.544 10.195 1.00 77.44 71 LEU A CA 1
ATOM 528 C C . LEU A 1 71 ? -14.022 -0.403 9.066 1.00 77.44 71 LEU A C 1
ATOM 530 O O . LEU A 1 71 ? -15.218 -0.699 8.858 1.00 77.44 71 LEU A O 1
#

Secondary structure (DSSP, 8-state):
-HHHHHHHHHHHHHHHS-EEEEEEEEETTTEEEEEEEEE-HHHHHHHHHHHHHHHHHHHHHH-TTTHHHH-

pLDDT: mean 89.2, std 5.94, range [74.88, 96.12]